Protein AF-A0A933GL01-F1 (afdb_monomer_lite)

Structure (mmCIF, N/CA/C/O backbone):
data_AF-A0A933GL01-F1
#
_entry.id   AF-A0A933GL01-F1
#
loop_
_atom_site.group_PDB
_atom_site.id
_atom_site.type_symbol
_atom_site.label_atom_id
_atom_site.label_alt_id
_atom_site.label_comp_id
_atom_site.label_asym_id
_atom_site.label_entity_id
_atom_site.label_seq_id
_atom_site.pdbx_PDB_ins_code
_atom_site.Cartn_x
_atom_site.Cartn_y
_atom_site.Cartn_z
_atom_site.occupancy
_atom_site.B_iso_or_equiv
_atom_site.auth_seq_id
_atom_site.auth_comp_id
_atom_site.auth_asym_id
_atom_site.auth_atom_id
_atom_site.pdbx_PDB_model_num
ATOM 1 N N . MET A 1 1 ? -13.137 -4.300 -1.770 1.00 72.12 1 MET A N 1
ATOM 2 C CA . MET A 1 1 ? -12.220 -3.825 -0.719 1.00 72.12 1 MET A CA 1
ATOM 3 C C . MET A 1 1 ? -12.129 -2.329 -0.882 1.00 72.12 1 MET A C 1
ATOM 5 O O . MET A 1 1 ? -11.919 -1.891 -2.008 1.00 72.12 1 MET A O 1
ATOM 9 N N . LEU A 1 2 ? -12.420 -1.566 0.164 1.00 85.75 2 LEU A N 1
ATOM 10 C CA . LEU A 1 2 ? -12.436 -0.107 0.067 1.00 85.75 2 LEU A CA 1
ATOM 11 C C . LEU A 1 2 ? -11.002 0.410 0.156 1.00 85.75 2 LEU A C 1
ATOM 13 O O . LEU A 1 2 ? -10.194 -0.180 0.862 1.00 85.75 2 LEU A O 1
ATOM 17 N N . TRP A 1 3 ? -10.678 1.469 -0.573 1.00 87.44 3 TRP A N 1
ATOM 18 C CA . TRP A 1 3 ? -9.374 2.124 -0.511 1.00 87.44 3 TRP A CA 1
ATOM 19 C C . TRP A 1 3 ? -9.586 3.570 -0.095 1.00 87.44 3 TRP A C 1
ATOM 21 O O . TRP A 1 3 ? -10.525 4.215 -0.563 1.00 87.44 3 TRP A O 1
ATOM 31 N N . THR A 1 4 ? -8.730 4.081 0.784 1.00 89.44 4 THR A N 1
ATOM 32 C CA . THR A 1 4 ? -8.764 5.505 1.116 1.00 89.44 4 THR A CA 1
ATOM 33 C C . THR A 1 4 ? -8.241 6.330 -0.056 1.00 89.44 4 THR A C 1
ATOM 35 O O . THR A 1 4 ? -7.375 5.886 -0.818 1.00 89.44 4 THR A O 1
ATOM 38 N N . ALA A 1 5 ? -8.730 7.566 -0.178 1.00 88.00 5 ALA A N 1
ATOM 39 C CA . ALA A 1 5 ? -8.298 8.487 -1.228 1.00 88.00 5 ALA A CA 1
ATOM 40 C C . ALA A 1 5 ? -6.768 8.669 -1.243 1.00 88.00 5 ALA A C 1
ATOM 42 O O . ALA A 1 5 ? -6.163 8.772 -2.308 1.00 88.00 5 ALA A O 1
ATOM 43 N N . GLU A 1 6 ? -6.132 8.640 -0.069 1.00 83.75 6 GLU A N 1
ATOM 44 C CA . GLU A 1 6 ? -4.678 8.720 0.089 1.00 83.75 6 GLU A CA 1
ATOM 45 C C . GLU A 1 6 ? -3.953 7.499 -0.491 1.00 83.75 6 GLU A C 1
ATOM 47 O O . GLU A 1 6 ? -2.956 7.651 -1.202 1.00 83.75 6 GLU A O 1
ATOM 52 N N . ALA A 1 7 ? -4.447 6.286 -0.231 1.00 85.06 7 ALA A N 1
ATOM 53 C CA . ALA A 1 7 ? -3.862 5.063 -0.771 1.00 85.06 7 ALA A CA 1
ATOM 54 C C . ALA A 1 7 ? -4.033 4.993 -2.301 1.00 85.06 7 ALA A C 1
ATOM 56 O O . ALA A 1 7 ? -3.099 4.630 -3.025 1.00 85.06 7 ALA A O 1
ATOM 57 N N . GLU A 1 8 ? -5.187 5.421 -2.817 1.00 86.25 8 GLU A N 1
ATOM 58 C CA . GLU A 1 8 ? -5.427 5.524 -4.259 1.00 86.25 8 GLU A CA 1
ATOM 59 C C . GLU A 1 8 ? -4.544 6.580 -4.935 1.00 86.25 8 GLU A C 1
ATOM 61 O O . GLU A 1 8 ? -3.997 6.331 -6.011 1.00 86.25 8 GLU A O 1
ATOM 66 N N . GLU A 1 9 ? -4.352 7.743 -4.310 1.00 88.00 9 GLU A N 1
ATOM 67 C CA . GLU A 1 9 ? -3.445 8.793 -4.787 1.00 88.00 9 GLU A CA 1
ATOM 68 C C . GLU A 1 9 ? -2.024 8.239 -4.968 1.00 88.00 9 GLU A C 1
ATOM 70 O O . GLU A 1 9 ? -1.371 8.460 -5.993 1.00 88.00 9 GLU A O 1
ATOM 75 N N . ARG A 1 10 ? -1.554 7.442 -4.001 1.00 83.00 10 ARG A N 1
ATOM 76 C CA . ARG A 1 10 ? -0.245 6.782 -4.075 1.00 83.00 10 ARG A CA 1
ATOM 77 C C . ARG A 1 10 ? -0.192 5.731 -5.181 1.00 83.00 10 ARG A C 1
ATOM 79 O O . ARG A 1 10 ? 0.815 5.674 -5.884 1.00 83.00 10 ARG A O 1
ATOM 86 N N . LEU A 1 11 ? -1.255 4.951 -5.392 1.00 83.69 11 LEU A N 1
ATOM 87 C CA . LEU A 1 11 ? -1.346 4.024 -6.528 1.00 83.69 11 LEU A CA 1
ATOM 88 C C . LEU A 1 11 ? -1.292 4.755 -7.875 1.00 83.69 11 LEU A C 1
ATOM 90 O O . LEU A 1 11 ? -0.603 4.298 -8.793 1.00 83.69 11 LEU A O 1
ATOM 94 N N . ARG A 1 12 ? -1.991 5.892 -7.999 1.00 85.56 12 ARG A N 1
ATOM 95 C CA . ARG A 1 12 ? -2.028 6.710 -9.222 1.00 85.56 12 ARG A CA 1
ATOM 96 C C . ARG A 1 12 ? -0.653 7.261 -9.593 1.00 85.56 12 ARG A C 1
ATOM 98 O O . ARG A 1 12 ? -0.335 7.316 -10.779 1.00 85.56 12 ARG A O 1
ATOM 105 N N . ARG A 1 13 ? 0.187 7.579 -8.602 1.00 85.06 13 ARG A N 1
ATOM 106 C CA . ARG A 1 13 ? 1.574 8.040 -8.806 1.00 85.06 13 ARG A CA 1
ATOM 107 C C . ARG A 1 13 ? 2.515 6.978 -9.370 1.00 85.06 13 ARG A C 1
ATOM 109 O O . ARG A 1 13 ? 3.615 7.326 -9.783 1.00 85.06 13 ARG A O 1
ATOM 116 N N . ILE A 1 14 ? 2.121 5.705 -9.395 1.00 80.62 14 ILE A N 1
ATOM 117 C CA . ILE A 1 14 ? 2.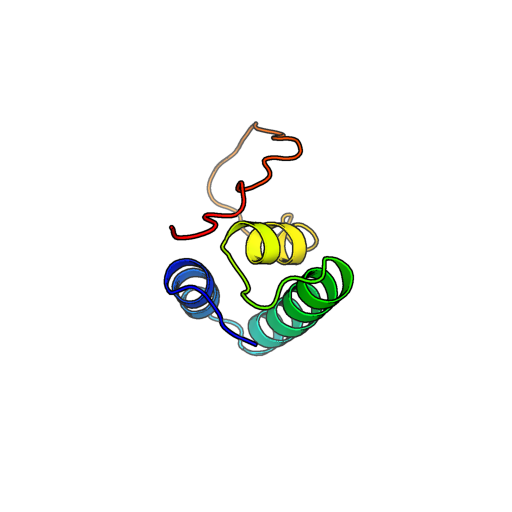934 4.624 -9.959 1.00 80.62 14 ILE A CA 1
ATOM 118 C C . ILE A 1 14 ? 2.703 4.586 -11.476 1.00 80.62 14 ILE A C 1
ATOM 120 O O . ILE A 1 14 ? 1.608 4.194 -11.895 1.00 80.62 14 ILE A O 1
ATOM 124 N N . PRO A 1 15 ? 3.703 4.943 -12.308 1.00 77.81 15 PRO A N 1
ATOM 125 C CA . PRO A 1 15 ? 3.534 4.969 -13.761 1.00 77.81 15 PRO A CA 1
ATOM 126 C C . PRO A 1 15 ? 3.555 3.565 -14.379 1.00 77.81 15 PRO A C 1
ATOM 128 O O . PRO A 1 15 ? 3.082 3.374 -15.494 1.00 77.81 15 PRO A O 1
ATOM 131 N N . VAL A 1 16 ? 4.093 2.570 -13.664 1.00 83.44 16 VAL A N 1
ATOM 132 C CA . VAL A 1 16 ? 4.220 1.196 -14.162 1.00 83.44 16 VAL A CA 1
ATOM 133 C C . VAL A 1 16 ? 2.977 0.379 -13.774 1.00 83.44 16 VAL A C 1
ATOM 135 O O . VAL A 1 16 ? 2.809 0.066 -12.590 1.00 83.44 16 VAL A O 1
ATOM 138 N N . PRO A 1 17 ? 2.126 -0.029 -14.736 1.00 81.00 17 PRO A N 1
ATOM 139 C CA . PRO A 1 17 ? 0.853 -0.695 -14.441 1.00 81.00 17 PRO A CA 1
ATOM 140 C C . PRO A 1 17 ? 1.045 -2.044 -13.735 1.00 81.00 17 PRO A C 1
ATOM 142 O O . PRO A 1 17 ? 0.362 -2.339 -12.760 1.00 81.00 17 PRO A O 1
ATOM 145 N N . PHE A 1 18 ? 2.056 -2.819 -14.134 1.00 83.94 18 PHE A N 1
ATOM 146 C CA . PHE A 1 18 ? 2.349 -4.117 -13.519 1.00 83.94 18 PHE A CA 1
ATOM 147 C C . PHE A 1 18 ? 2.763 -4.007 -12.040 1.00 83.94 18 PHE A C 1
ATOM 149 O O . PHE A 1 18 ? 2.413 -4.843 -11.206 1.00 83.94 18 PHE A O 1
ATOM 156 N N . VAL A 1 19 ? 3.496 -2.948 -11.681 1.00 82.31 19 VAL A N 1
ATOM 157 C CA . VAL A 1 19 ? 3.901 -2.700 -10.288 1.00 82.31 19 VAL A CA 1
ATOM 158 C C . VAL A 1 19 ? 2.690 -2.317 -9.442 1.00 82.31 19 VAL A C 1
ATOM 160 O O . VAL A 1 19 ? 2.574 -2.787 -8.309 1.00 82.31 19 VAL A O 1
ATOM 163 N N . ARG A 1 20 ? 1.776 -1.518 -10.005 1.00 85.44 20 ARG A N 1
ATOM 164 C CA . ARG A 1 20 ? 0.515 -1.137 -9.364 1.00 85.44 20 ARG A CA 1
ATOM 165 C C . ARG A 1 20 ? -0.313 -2.370 -9.006 1.00 85.44 20 ARG A C 1
ATOM 167 O O . ARG A 1 20 ? -0.659 -2.537 -7.842 1.00 85.44 20 ARG A O 1
ATOM 174 N N . GLU A 1 21 ? -0.543 -3.273 -9.958 1.00 87.62 21 GLU A N 1
ATOM 175 C CA . GLU A 1 21 ? -1.284 -4.519 -9.707 1.00 87.62 21 GLU A CA 1
ATOM 176 C C . GLU A 1 21 ? -0.611 -5.399 -8.648 1.00 87.62 21 GLU A C 1
ATOM 178 O O . GLU A 1 21 ? -1.275 -5.947 -7.765 1.00 87.62 21 GLU A O 1
ATOM 183 N N . ARG A 1 22 ? 0.724 -5.504 -8.689 1.00 85.75 22 ARG A N 1
ATOM 184 C CA . ARG A 1 22 ? 1.488 -6.279 -7.704 1.00 85.75 22 ARG A CA 1
ATOM 185 C C . ARG A 1 22 ? 1.330 -5.727 -6.285 1.00 85.75 22 ARG A C 1
ATOM 187 O O . ARG A 1 22 ? 1.258 -6.508 -5.336 1.00 85.75 22 ARG A O 1
ATOM 194 N N . ILE A 1 23 ? 1.294 -4.403 -6.135 1.00 85.00 23 ILE A N 1
ATOM 195 C CA . ILE A 1 23 ? 1.088 -3.742 -4.842 1.00 85.00 23 ILE A CA 1
ATOM 196 C C . ILE A 1 23 ? -0.353 -3.916 -4.383 1.00 85.00 23 ILE A C 1
ATOM 198 O O . ILE A 1 23 ? -0.541 -4.344 -3.253 1.00 85.00 23 ILE A O 1
ATOM 202 N N . ILE A 1 24 ? -1.344 -3.690 -5.252 1.00 88.25 24 ILE A N 1
ATOM 203 C CA . ILE A 1 24 ? -2.763 -3.910 -4.927 1.00 88.25 24 ILE A CA 1
ATOM 204 C C . ILE A 1 24 ? -2.950 -5.316 -4.355 1.00 88.25 24 ILE A C 1
ATOM 206 O O . ILE A 1 24 ? -3.414 -5.454 -3.230 1.00 88.25 24 ILE A O 1
ATOM 210 N N . ARG A 1 25 ? -2.473 -6.360 -5.044 1.00 89.69 25 ARG A N 1
ATOM 211 C CA . ARG A 1 25 ? -2.590 -7.747 -4.557 1.00 89.69 25 ARG A CA 1
ATOM 212 C C . ARG A 1 25 ? -1.933 -7.968 -3.192 1.00 89.69 25 ARG A C 1
ATOM 214 O O . ARG A 1 25 ? -2.507 -8.650 -2.350 1.00 89.69 25 ARG A O 1
ATOM 221 N N . ARG A 1 26 ? -0.737 -7.409 -2.960 1.00 86.81 26 ARG A N 1
ATOM 222 C CA . ARG A 1 26 ? -0.040 -7.515 -1.663 1.00 86.81 26 ARG A CA 1
ATOM 223 C C . ARG A 1 26 ? -0.800 -6.814 -0.549 1.00 86.81 26 ARG A C 1
ATOM 225 O O . ARG A 1 26 ? -0.977 -7.388 0.518 1.00 86.81 26 ARG A O 1
ATOM 232 N N . VAL A 1 27 ? -1.218 -5.584 -0.806 1.00 87.50 27 VAL A N 1
ATOM 233 C CA . VAL A 1 27 ? -1.910 -4.731 0.155 1.00 87.50 27 VAL A CA 1
ATOM 234 C C . VAL A 1 27 ? -3.268 -5.324 0.502 1.00 87.50 27 VAL A C 1
ATOM 236 O O . VAL A 1 27 ? -3.582 -5.472 1.675 1.00 87.50 27 VAL A O 1
ATOM 239 N N . GLU A 1 28 ? -4.029 -5.777 -0.493 1.00 90.00 28 GLU A N 1
ATOM 240 C CA . GLU A 1 28 ? -5.293 -6.461 -0.251 1.00 90.00 28 GLU A CA 1
ATOM 241 C C . GLU A 1 28 ? -5.116 -7.770 0.531 1.00 90.00 28 GLU A C 1
ATOM 243 O O . GLU A 1 28 ? -5.933 -8.095 1.390 1.00 90.00 28 GLU A O 1
ATOM 248 N N . ALA A 1 29 ? -4.063 -8.544 0.251 1.00 88.44 29 ALA A N 1
ATOM 249 C CA . ALA A 1 29 ? -3.768 -9.762 1.000 1.00 88.44 29 ALA A CA 1
ATOM 250 C C . ALA A 1 29 ? -3.383 -9.461 2.456 1.00 88.44 29 ALA A C 1
ATOM 252 O O . ALA A 1 29 ? -3.777 -10.202 3.355 1.00 88.44 29 ALA A O 1
ATOM 253 N N . LEU A 1 30 ? -2.625 -8.389 2.703 1.00 84.50 30 LEU A N 1
ATOM 254 C CA . LEU A 1 30 ? -2.282 -7.937 4.053 1.00 84.50 30 LEU A CA 1
ATOM 255 C C . LEU A 1 30 ? -3.505 -7.415 4.799 1.00 84.50 30 LEU A C 1
ATOM 257 O O . LEU A 1 30 ? -3.699 -7.751 5.960 1.00 84.50 30 LEU A O 1
ATOM 261 N N . ALA A 1 31 ? -4.341 -6.619 4.144 1.00 87.00 31 ALA A N 1
ATOM 262 C CA . ALA A 1 31 ? -5.549 -6.089 4.751 1.00 87.00 31 ALA A CA 1
ATOM 263 C C . ALA A 1 31 ? -6.543 -7.218 5.077 1.00 87.00 31 ALA A C 1
ATOM 265 O O . ALA A 1 31 ? -7.042 -7.273 6.195 1.00 87.00 31 ALA A O 1
ATOM 266 N N . ARG A 1 32 ? -6.704 -8.222 4.200 1.00 87.06 32 ARG A N 1
ATOM 267 C CA . ARG A 1 32 ? -7.488 -9.433 4.510 1.00 87.06 32 ARG A CA 1
ATOM 268 C C . ARG A 1 32 ? -6.921 -10.221 5.695 1.00 87.06 32 ARG A C 1
ATOM 270 O O . ARG A 1 32 ? -7.688 -10.653 6.544 1.00 87.06 32 ARG A O 1
ATOM 277 N N . GLN A 1 33 ? -5.599 -10.394 5.772 1.00 86.19 33 GLN A N 1
ATOM 278 C CA . GLN A 1 33 ? -4.951 -11.080 6.902 1.00 86.19 33 GLN A CA 1
ATOM 279 C C . GLN A 1 33 ? -5.098 -10.322 8.225 1.00 86.19 33 GLN A C 1
ATOM 281 O O . GLN A 1 33 ? -5.180 -10.944 9.278 1.00 86.19 33 GLN A O 1
ATOM 286 N N . GLN A 1 34 ? -5.144 -8.992 8.171 1.00 80.31 34 GLN A N 1
ATOM 287 C CA . GLN A 1 34 ? -5.341 -8.132 9.338 1.00 80.31 34 GLN A CA 1
ATOM 288 C C . GLN A 1 34 ? -6.823 -7.947 9.702 1.00 80.31 34 GLN A C 1
ATOM 290 O O . GLN A 1 34 ? -7.121 -7.313 10.707 1.00 80.31 34 GLN A O 1
ATOM 295 N N . GLY A 1 35 ? -7.756 -8.486 8.906 1.00 88.31 35 GLY A N 1
ATOM 296 C CA . GLY A 1 35 ? -9.192 -8.271 9.099 1.00 88.31 35 GLY A CA 1
ATOM 297 C C . GLY A 1 35 ? -9.649 -6.842 8.782 1.00 88.31 35 GLY A C 1
ATOM 298 O O . GLY A 1 35 ? -10.689 -6.412 9.267 1.00 88.31 35 GLY A O 1
ATOM 299 N N . LEU A 1 36 ? -8.875 -6.103 7.984 1.00 83.50 36 LEU A N 1
ATOM 300 C CA . LEU A 1 36 ? -9.205 -4.756 7.533 1.00 83.50 36 LEU A CA 1
ATOM 301 C C . LEU A 1 36 ? -10.123 -4.823 6.307 1.00 83.50 36 LEU A C 1
ATOM 303 O O . LEU A 1 36 ? -9.790 -5.428 5.285 1.00 83.50 36 LEU A O 1
ATOM 307 N N . GLU A 1 37 ? -11.268 -4.154 6.391 1.00 85.88 37 GLU A N 1
ATOM 308 C CA . GLU A 1 37 ? -12.215 -4.010 5.275 1.00 85.88 37 GLU A CA 1
ATOM 309 C C . GLU A 1 37 ? -11.832 -2.852 4.334 1.00 85.88 37 GLU A C 1
ATOM 311 O O . GLU A 1 37 ? -12.164 -2.859 3.138 1.00 85.88 37 GLU A O 1
ATOM 316 N N . VAL A 1 38 ? -11.076 -1.891 4.874 1.00 86.00 38 VAL A N 1
ATOM 317 C CA . VAL A 1 38 ? -10.576 -0.695 4.196 1.00 86.00 38 VAL A CA 1
ATOM 318 C C . VAL A 1 38 ? -9.049 -0.729 4.167 1.00 86.00 38 VAL A C 1
ATOM 320 O O . VAL A 1 38 ? -8.393 -0.928 5.186 1.00 86.00 38 VAL A O 1
ATOM 323 N N . VAL A 1 39 ? -8.481 -0.529 2.982 1.00 87.50 39 VAL A N 1
ATOM 324 C CA . VAL A 1 39 ? -7.056 -0.306 2.765 1.00 87.50 39 VAL A CA 1
ATOM 325 C C . VAL A 1 39 ? -6.765 1.165 3.020 1.00 87.50 39 VAL A C 1
ATOM 327 O O . VAL A 1 39 ? -7.093 2.030 2.203 1.00 87.50 39 VAL A O 1
ATOM 330 N N . ASP A 1 40 ? -6.142 1.427 4.158 1.00 85.56 40 ASP A N 1
ATOM 331 C CA . ASP A 1 40 ? -5.603 2.728 4.511 1.00 85.56 40 ASP A CA 1
ATOM 332 C C . ASP A 1 40 ? -4.165 2.906 3.993 1.00 85.56 40 ASP A C 1
ATOM 334 O O . ASP A 1 40 ? -3.562 2.029 3.354 1.00 85.56 40 ASP A O 1
ATOM 338 N N . LEU A 1 41 ? -3.600 4.082 4.268 1.00 81.62 41 LEU A N 1
ATOM 339 C CA . LEU A 1 41 ? -2.224 4.387 3.901 1.00 81.62 41 LEU A CA 1
ATOM 340 C C . LEU A 1 41 ? -1.232 3.428 4.582 1.00 81.62 41 LEU A C 1
ATOM 342 O O . LEU A 1 41 ? -0.223 3.083 3.974 1.00 81.62 41 LEU A O 1
ATOM 346 N N . GLN A 1 42 ? -1.531 2.945 5.791 1.00 80.94 42 GLN A N 1
ATOM 347 C CA . GLN A 1 42 ? -0.667 2.027 6.534 1.00 80.94 42 GLN A CA 1
ATOM 348 C C . GLN A 1 42 ? -0.588 0.653 5.869 1.00 80.94 42 GLN A C 1
ATOM 350 O O . GLN A 1 42 ? 0.508 0.149 5.616 1.00 80.94 42 GLN A O 1
ATOM 355 N N . ALA A 1 43 ? -1.726 0.063 5.506 1.00 83.94 43 ALA A N 1
ATOM 356 C CA . ALA A 1 43 ? -1.783 -1.200 4.782 1.00 83.94 43 ALA A CA 1
ATOM 357 C C . ALA A 1 43 ? -1.093 -1.081 3.414 1.00 83.94 43 ALA A C 1
ATOM 359 O O . ALA A 1 43 ? -0.354 -1.985 3.002 1.00 83.94 43 ALA A O 1
ATOM 360 N N . PHE A 1 44 ? -1.274 0.057 2.731 1.00 85.50 44 PHE A N 1
ATOM 361 C CA . PHE A 1 44 ? -0.569 0.363 1.489 1.00 85.50 44 PHE A CA 1
ATOM 362 C C . PHE A 1 44 ? 0.949 0.434 1.686 1.00 85.50 44 PHE A C 1
ATOM 364 O O . PHE A 1 44 ? 1.714 -0.204 0.955 1.00 85.50 44 PHE A O 1
ATOM 371 N N . GLU A 1 45 ? 1.403 1.185 2.686 1.00 80.94 45 GLU A N 1
ATOM 372 C CA . GLU A 1 45 ? 2.819 1.366 2.983 1.00 80.94 45 GLU A CA 1
ATOM 373 C C . GLU A 1 45 ? 3.467 0.049 3.418 1.00 80.94 45 GLU A C 1
ATOM 375 O O . GLU A 1 45 ? 4.534 -0.288 2.899 1.00 80.94 45 GLU A O 1
ATOM 380 N N . ALA A 1 46 ? 2.782 -0.759 4.228 1.00 80.69 46 ALA A N 1
ATOM 381 C CA . ALA A 1 46 ? 3.195 -2.106 4.608 1.00 80.69 46 ALA A CA 1
ATOM 382 C C . ALA A 1 46 ? 3.349 -3.031 3.385 1.00 80.69 46 ALA A C 1
ATOM 384 O O . ALA A 1 46 ? 4.378 -3.694 3.231 1.00 80.69 46 ALA A O 1
ATOM 385 N N . GLY A 1 47 ? 2.384 -3.026 2.456 1.00 76.00 47 GLY A N 1
ATOM 386 C CA . GLY A 1 47 ? 2.457 -3.826 1.225 1.00 76.00 47 GLY A CA 1
ATOM 387 C C . GLY A 1 47 ? 3.480 -3.321 0.199 1.00 76.00 47 GLY A C 1
ATOM 388 O O . GLY A 1 47 ? 4.044 -4.117 -0.563 1.00 76.00 47 GLY A O 1
ATOM 389 N N . SER A 1 48 ? 3.770 -2.016 0.200 1.00 69.12 48 SER A N 1
ATOM 390 C CA . SER A 1 48 ? 4.776 -1.378 -0.662 1.00 69.12 48 SER A CA 1
ATOM 391 C C . SER A 1 48 ? 6.205 -1.483 -0.109 1.00 69.12 48 SER A C 1
ATOM 393 O O . SER A 1 48 ? 7.166 -1.453 -0.885 1.00 69.12 48 SER A O 1
ATOM 395 N N . SER A 1 49 ? 6.368 -1.676 1.208 1.00 59.38 49 SER A N 1
ATOM 396 C CA . SER A 1 49 ? 7.673 -1.705 1.886 1.00 59.38 49 SER A CA 1
ATOM 397 C C . SER A 1 49 ? 8.589 -2.825 1.369 1.00 59.38 49 SER A C 1
ATOM 399 O O . SER A 1 49 ? 9.809 -2.692 1.387 1.00 59.38 49 SER A O 1
ATOM 401 N N . GLY A 1 50 ? 8.026 -3.871 0.753 1.00 52.94 50 GLY A N 1
ATOM 402 C CA . GLY A 1 50 ? 8.782 -4.903 0.031 1.00 52.94 50 GLY A CA 1
ATOM 403 C C . GLY A 1 50 ? 9.354 -4.486 -1.338 1.00 52.94 50 GLY A C 1
ATOM 404 O O . GLY A 1 50 ? 9.821 -5.350 -2.079 1.00 52.94 50 GLY A O 1
ATOM 405 N N . GLY A 1 51 ? 9.274 -3.209 -1.726 1.00 47.19 51 GLY A N 1
ATOM 406 C CA . GLY A 1 51 ? 9.780 -2.678 -3.002 1.00 47.19 51 GLY A CA 1
ATOM 407 C C . GLY A 1 51 ? 10.694 -1.455 -2.874 1.00 47.19 51 GLY A C 1
ATOM 408 O O . GLY A 1 51 ? 11.131 -0.909 -3.887 1.00 47.19 51 GLY A O 1
ATOM 409 N N . ARG A 1 52 ? 11.025 -1.025 -1.650 1.00 47.44 52 ARG A N 1
ATOM 410 C CA . ARG A 1 52 ? 11.724 0.242 -1.376 1.00 47.44 52 ARG A CA 1
ATOM 411 C C . ARG A 1 52 ? 13.258 0.158 -1.478 1.00 47.44 52 ARG A C 1
ATOM 413 O O . ARG A 1 52 ? 13.974 0.735 -0.672 1.00 47.44 52 ARG A O 1
ATOM 420 N N . ARG A 1 53 ? 13.778 -0.537 -2.495 1.00 47.44 53 ARG A N 1
ATOM 421 C CA . ARG A 1 53 ? 15.093 -0.200 -3.088 1.00 47.44 53 ARG A CA 1
ATOM 422 C C . ARG A 1 53 ? 14.924 0.639 -4.365 1.00 47.44 53 ARG A C 1
ATOM 424 O O . ARG A 1 53 ? 15.890 1.181 -4.882 1.00 47.44 53 ARG A O 1
ATOM 431 N N . TRP A 1 54 ? 13.690 0.761 -4.861 1.00 51.91 54 TRP A N 1
ATOM 432 C CA . TRP A 1 54 ? 13.364 1.309 -6.176 1.00 51.91 54 TRP A CA 1
ATOM 433 C C . TRP A 1 54 ? 12.401 2.503 -6.063 1.00 51.91 54 TRP A C 1
ATOM 435 O O . TRP A 1 54 ? 11.304 2.503 -6.600 1.00 51.91 54 TRP A O 1
ATOM 445 N N . TRP A 1 55 ? 12.785 3.515 -5.290 1.00 47.56 55 TRP A N 1
ATOM 446 C CA . TRP A 1 55 ? 12.267 4.884 -5.399 1.00 47.56 55 TRP A CA 1
ATOM 447 C C . TRP A 1 55 ? 13.391 5.778 -4.878 1.00 47.56 55 TRP A C 1
ATOM 449 O O . TRP A 1 55 ? 13.445 6.134 -3.703 1.00 47.56 55 TRP A O 1
ATOM 459 N N . SER A 1 56 ? 14.393 6.008 -5.726 1.00 45.59 56 SER A N 1
ATOM 460 C CA . SER A 1 56 ? 15.464 6.956 -5.429 1.00 45.59 56 SER A CA 1
ATOM 461 C C . SER A 1 56 ? 14.900 8.366 -5.475 1.00 45.59 56 SER A C 1
ATOM 463 O O . SER A 1 56 ? 14.418 8.814 -6.511 1.00 45.59 56 SER A O 1
ATOM 465 N N . GLY A 1 57 ? 14.994 9.050 -4.340 1.00 38.91 57 GLY A N 1
ATOM 466 C CA . GLY A 1 57 ? 14.666 10.460 -4.193 1.00 38.91 57 GLY A CA 1
ATOM 467 C C . GLY A 1 57 ? 14.514 10.837 -2.724 1.00 38.91 57 GLY A C 1
ATOM 468 O O . GLY A 1 57 ? 13.423 11.211 -2.316 1.00 38.91 57 GLY A O 1
ATOM 469 N N . GLY A 1 58 ? 15.585 10.689 -1.933 1.00 36.31 58 GLY A N 1
ATOM 470 C CA . GLY A 1 58 ? 15.659 11.199 -0.557 1.00 36.31 58 GLY A CA 1
ATOM 471 C C . GLY A 1 58 ? 15.891 10.128 0.509 1.00 36.31 58 GLY A C 1
ATOM 472 O O . GLY A 1 58 ? 14.957 9.527 1.027 1.00 36.31 58 GLY A O 1
ATOM 473 N N . ALA A 1 59 ? 17.160 9.922 0.860 1.00 42.69 59 ALA A N 1
ATOM 474 C CA . ALA A 1 59 ? 17.551 9.438 2.181 1.00 42.69 59 ALA A CA 1
ATOM 475 C C . ALA A 1 59 ? 17.073 10.454 3.246 1.00 42.69 59 ALA A C 1
ATOM 477 O O . ALA A 1 59 ? 17.107 11.650 2.991 1.00 42.69 59 ALA A O 1
ATOM 478 N N . GLY A 1 60 ? 16.631 10.073 4.439 1.00 37.53 60 GLY A N 1
ATOM 479 C CA . GLY A 1 60 ? 16.584 8.749 5.028 1.00 37.53 60 GLY A CA 1
ATOM 480 C C . GLY A 1 60 ? 15.964 8.790 6.424 1.00 37.53 60 GLY A C 1
ATOM 481 O O . GLY A 1 60 ? 15.556 9.839 6.906 1.00 37.53 60 GLY A O 1
ATOM 482 N N . GLY A 1 61 ? 15.957 7.618 7.059 1.00 44.41 61 GLY A N 1
ATOM 483 C CA . GLY A 1 61 ? 15.890 7.479 8.512 1.00 44.41 61 GLY A CA 1
ATOM 484 C C . GLY A 1 61 ? 14.503 7.634 9.119 1.00 44.41 61 GLY A C 1
ATOM 485 O O . GLY A 1 61 ? 14.066 8.732 9.429 1.00 44.41 61 GLY A O 1
ATOM 486 N N . GLY A 1 62 ? 13.853 6.508 9.385 1.00 35.12 62 GLY A N 1
ATOM 487 C CA . GLY A 1 62 ? 12.686 6.487 10.253 1.00 35.12 62 GL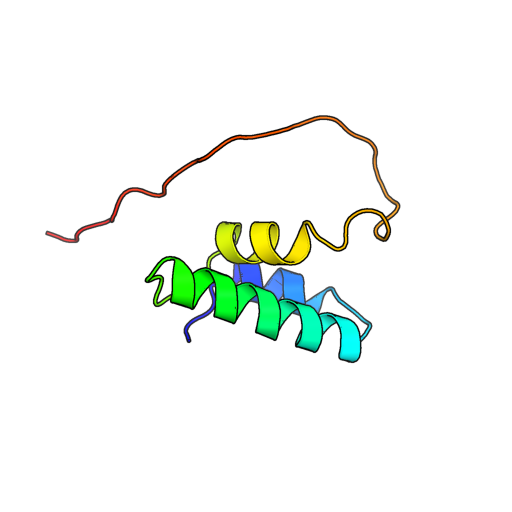Y A CA 1
ATOM 488 C C . GLY A 1 62 ? 12.008 5.138 10.207 1.00 35.12 62 GLY A C 1
ATOM 489 O O . GLY A 1 62 ? 11.029 4.961 9.491 1.00 35.12 62 GLY A O 1
ATOM 490 N N . GLY A 1 63 ? 12.541 4.168 10.950 1.00 53.75 63 GLY A N 1
ATOM 491 C CA . GLY A 1 63 ? 11.677 3.094 11.413 1.00 53.75 63 GLY A CA 1
ATOM 492 C C . GLY A 1 63 ? 10.537 3.732 12.200 1.00 53.75 63 GLY A C 1
ATOM 493 O O . GLY A 1 63 ? 10.783 4.590 13.044 1.00 53.75 63 GLY A O 1
ATOM 494 N N . CYS A 1 64 ? 9.305 3.336 11.924 1.00 33.28 64 CYS A N 1
ATOM 495 C CA . CYS A 1 64 ? 8.234 3.522 12.880 1.00 33.28 64 CYS A CA 1
ATOM 496 C C . CYS A 1 64 ? 7.545 2.176 13.033 1.00 33.28 64 CYS A C 1
ATOM 498 O O . CYS A 1 64 ? 7.231 1.512 12.044 1.00 33.28 64 CYS A O 1
ATOM 500 N N . GLY A 1 65 ? 7.467 1.743 14.289 1.00 37.00 65 GLY A N 1
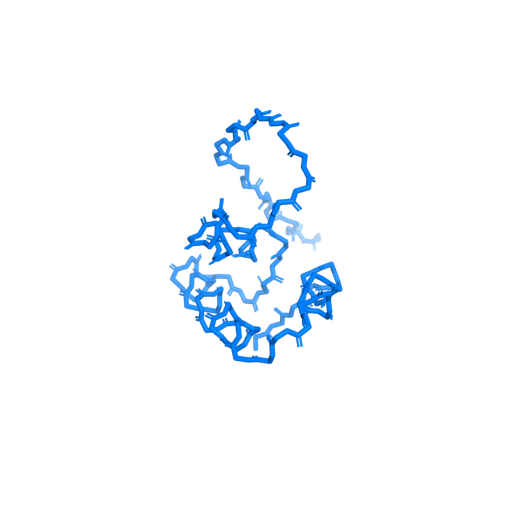ATOM 501 C CA . GLY A 1 65 ? 6.789 0.531 14.707 1.00 37.00 65 GLY A CA 1
ATOM 502 C C . GLY A 1 65 ? 5.270 0.653 14.558 1.00 37.00 65 GLY A C 1
ATOM 503 O O . GLY A 1 65 ? 4.783 1.513 13.827 1.00 37.00 65 GLY A O 1
ATOM 504 N N . PRO A 1 66 ? 4.509 -0.227 15.223 1.00 42.12 66 PRO A N 1
ATOM 505 C CA . PRO A 1 66 ? 3.078 -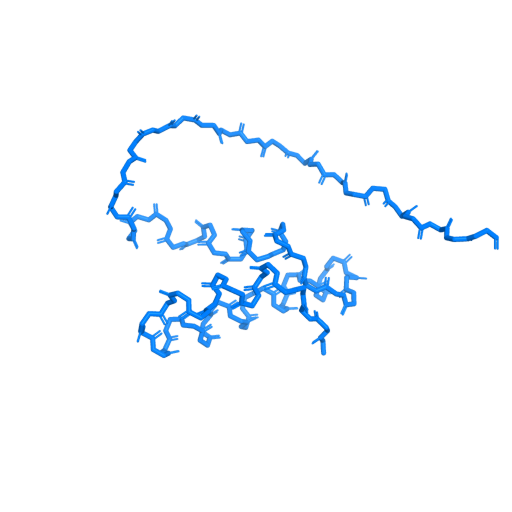0.330 15.007 1.00 42.12 66 PRO A CA 1
ATOM 506 C C . PRO A 1 66 ? 2.378 0.919 15.546 1.00 42.12 66 PRO A C 1
ATOM 508 O O . PRO A 1 66 ? 2.351 1.146 16.753 1.00 42.12 66 PRO A O 1
ATOM 511 N N . THR A 1 67 ? 1.779 1.713 14.665 1.00 39.06 67 THR A N 1
ATOM 512 C CA . THR A 1 67 ? 0.709 2.634 15.048 1.00 39.06 67 THR A CA 1
ATOM 513 C C . THR A 1 67 ? -0.598 2.025 14.577 1.00 39.06 67 THR A C 1
ATOM 515 O O . THR A 1 67 ? -0.948 2.112 13.402 1.00 39.06 67 THR A O 1
ATOM 518 N N . SER A 1 68 ? -1.295 1.365 15.500 1.00 44.75 68 SER A N 1
ATOM 519 C CA . SER A 1 68 ? -2.732 1.143 15.369 1.00 44.75 68 SER A CA 1
ATOM 520 C C . SER A 1 68 ? -3.417 2.485 15.104 1.00 44.75 68 SER A C 1
ATOM 522 O O . SER A 1 68 ? -3.156 3.431 15.849 1.00 44.75 68 SER A O 1
ATOM 524 N N . PRO A 1 69 ? -4.350 2.580 14.152 1.00 48.59 69 PRO A N 1
ATOM 525 C CA . PRO A 1 69 ? -5.494 3.440 14.329 1.00 48.59 69 PRO A CA 1
ATOM 526 C C . PRO A 1 69 ? -6.514 2.664 15.165 1.00 48.59 69 PRO A C 1
ATOM 528 O O . PRO A 1 69 ? -7.046 1.623 14.776 1.00 48.59 69 PRO A O 1
ATOM 531 N N . GLU A 1 70 ? -6.685 3.159 16.382 1.00 50.03 70 GLU A N 1
ATOM 532 C CA . GLU A 1 70 ? -7.902 3.078 17.172 1.00 50.03 70 GLU A CA 1
ATOM 533 C C . GLU A 1 70 ? -9.136 3.009 16.257 1.00 50.03 70 GLU A C 1
ATOM 535 O O . GLU A 1 70 ? -9.308 3.825 15.354 1.00 50.03 70 GLU A O 1
ATOM 540 N N . LYS A 1 71 ? -9.981 1.997 16.472 1.00 48.88 71 LYS A N 1
ATOM 541 C CA . LYS A 1 71 ? -11.359 2.019 15.995 1.00 48.88 71 LYS A CA 1
ATOM 542 C C . LYS A 1 71 ? -11.979 3.347 16.441 1.00 48.88 71 LYS A C 1
ATOM 544 O O . LYS A 1 71 ? -12.322 3.477 17.615 1.00 48.88 71 LYS A O 1
ATOM 549 N N . GLU A 1 72 ? -12.239 4.253 15.507 1.00 45.81 72 GLU A N 1
ATOM 550 C CA . GLU A 1 72 ? -13.415 5.116 15.594 1.00 45.81 72 GLU A CA 1
ATOM 551 C C . GLU A 1 72 ? -14.638 4.188 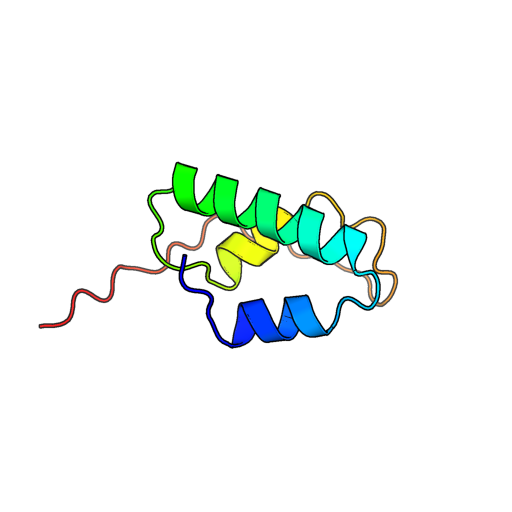15.549 1.00 45.81 72 GLU A C 1
ATOM 553 O O . GLU A 1 72 ? -15.183 3.838 14.505 1.00 45.81 72 GLU A O 1
ATOM 558 N N . ALA A 1 73 ? -14.990 3.663 16.720 1.00 44.97 73 ALA A N 1
ATOM 559 C CA . ALA A 1 73 ? -16.345 3.257 17.008 1.00 44.97 73 ALA A CA 1
ATOM 560 C C . ALA A 1 73 ? -17.133 4.562 17.177 1.00 44.97 73 ALA A C 1
ATOM 562 O O . ALA A 1 73 ? -16.993 5.250 18.185 1.00 44.97 73 ALA A O 1
ATOM 563 N N . GLU A 1 74 ? -17.874 4.926 16.132 1.00 43.38 74 GLU A N 1
ATOM 564 C CA . GLU A 1 74 ? -18.914 5.960 16.171 1.00 43.38 74 GLU A CA 1
ATOM 565 C C . GLU A 1 74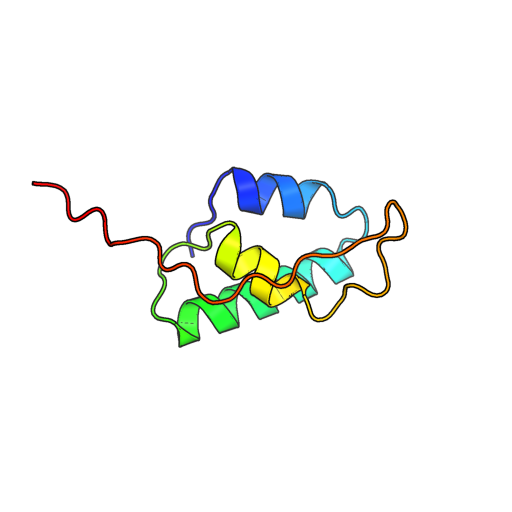 ? -19.985 5.627 17.247 1.00 43.38 74 GLU A C 1
ATOM 567 O O . GLU A 1 74 ? -20.078 4.464 17.657 1.00 43.38 74 GLU A O 1
ATOM 572 N N . PRO A 1 75 ? -20.742 6.634 17.733 1.00 57.28 75 PRO A N 1
ATOM 573 C CA . PRO A 1 75 ? -21.352 6.680 19.069 1.00 57.28 75 PRO A CA 1
ATOM 574 C C . PRO A 1 75 ? -22.549 5.752 19.313 1.00 57.28 75 PRO A C 1
ATOM 576 O O . PRO A 1 75 ? -23.288 5.425 18.357 1.00 57.28 75 PRO A O 1
#

Foldseek 3Di:
DAEDPVLVVVLVPDPDVVVSVQLVVQLVVQCVVVVHPYRYPVSSCVSCVVPPVPDPDDDDDDDDDDDDDDPPPDD

pLDDT: mean 70.27, std 19.41, range [33.28, 90.0]

Sequence (75 aa):
MLWTAEAEERLRRIPVPFVRERIIRRVEALARQQGLEVVDLQAFEAGSSGGRRWWSGGAGGGGCGPTSPEKEAEP

Secondary structure (DSSP, 8-state):
-EE-HHHHHHHHT---HHHHHHHHHHHHHHHHHHT-SEE-HHHHHHHHGGGTTS--S------------------

Radius of gyration: 13.36 Å; chains: 1; bounding box: 39×22×34 Å